Protein AF-A0A1A8RJN9-F1 (afdb_monomer_lite)

Sequence (138 aa):
CSPNAQTGRSKLQNKRATLNQQIIKQMRMRAGAENLLKATNNNKVKEMVLLELSYINADLQRLMGQLEGLNSSMEVYQNTEETANIPLIALGLKETKEIDFSSPFKDFILEHYSEDGRSFEEELADLMDLRQSCRTPS

pLDDT: mean 88.11, std 13.22, range [42.66, 98.38]

Radius of gyration: 30.45 Å; chains: 1; bounding box: 62×30×74 Å

Structure (mmCIF, N/CA/C/O backbone):
data_AF-A0A1A8RJN9-F1
#
_entry.id   AF-A0A1A8RJN9-F1
#
loop_
_atom_site.group_PDB
_atom_site.id
_atom_site.type_symbol
_atom_site.label_atom_id
_atom_site.label_alt_id
_atom_site.label_comp_id
_atom_site.label_asym_id
_atom_site.label_entity_id
_atom_site.label_seq_id
_atom_site.pdbx_PDB_ins_code
_atom_site.Cartn_x
_atom_site.Cartn_y
_atom_site.Cartn_z
_atom_site.occupancy
_atom_site.B_iso_or_equiv
_atom_site.auth_seq_id
_atom_site.auth_comp_id
_atom_site.auth_asym_id
_atom_site.auth_atom_id
_atom_site.pdbx_PDB_model_num
ATOM 1 N N . CYS A 1 1 ? 32.901 3.260 17.691 1.00 44.88 1 CYS A N 1
ATOM 2 C CA . CYS A 1 1 ? 31.447 3.030 17.553 1.00 44.88 1 CYS A CA 1
ATOM 3 C C . CYS A 1 1 ? 30.800 3.017 18.930 1.00 44.88 1 CYS A C 1
ATOM 5 O O . CYS A 1 1 ? 31.162 2.175 19.740 1.00 44.88 1 CYS A O 1
ATOM 7 N N . SER A 1 2 ? 29.902 3.960 19.218 1.00 42.66 2 SER A N 1
ATOM 8 C CA . SER A 1 2 ? 29.212 4.035 20.511 1.00 42.66 2 SER A CA 1
ATOM 9 C C . SER A 1 2 ? 28.139 2.939 20.598 1.00 42.66 2 SER A C 1
ATOM 11 O O . SER A 1 2 ? 27.235 2.940 19.763 1.00 42.66 2 SER A O 1
ATOM 13 N N . PRO A 1 3 ? 28.182 2.031 21.589 1.00 52.56 3 PRO A N 1
ATOM 14 C CA . PRO A 1 3 ? 27.226 0.921 21.716 1.00 52.56 3 PRO A CA 1
ATOM 15 C C . PRO A 1 3 ? 25.777 1.374 21.979 1.00 52.56 3 PRO A C 1
ATOM 17 O O . PRO A 1 3 ? 24.851 0.586 21.825 1.00 52.56 3 PRO A O 1
ATOM 20 N N . ASN A 1 4 ? 25.577 2.654 22.313 1.00 56.81 4 ASN A N 1
ATOM 21 C CA . ASN A 1 4 ? 24.274 3.253 22.613 1.00 56.81 4 ASN A CA 1
ATOM 22 C C . ASN A 1 4 ? 23.695 4.104 21.468 1.00 56.81 4 ASN A C 1
ATOM 24 O O . ASN A 1 4 ? 22.675 4.768 21.654 1.00 56.81 4 ASN A O 1
ATOM 28 N N . ALA A 1 5 ? 24.319 4.126 20.287 1.00 58.44 5 ALA A N 1
ATOM 29 C CA . ALA A 1 5 ? 23.748 4.828 19.142 1.00 58.44 5 ALA A CA 1
ATOM 30 C C . ALA A 1 5 ? 22.571 4.014 18.577 1.00 58.44 5 ALA A C 1
ATOM 32 O O . ALA A 1 5 ? 22.765 3.005 17.899 1.00 58.44 5 ALA A O 1
ATOM 33 N N . GLN A 1 6 ? 21.335 4.441 18.858 1.00 62.59 6 GLN A N 1
ATOM 34 C CA . GLN A 1 6 ? 20.151 3.861 18.226 1.00 62.59 6 GLN A CA 1
ATOM 35 C C . GLN A 1 6 ? 20.220 4.080 16.710 1.00 62.59 6 GLN A C 1
ATOM 37 O O . GLN A 1 6 ? 19.980 5.185 16.218 1.00 62.59 6 GLN A O 1
ATOM 42 N N . THR A 1 7 ? 20.516 3.013 15.967 1.00 72.88 7 THR A N 1
ATOM 43 C CA . THR A 1 7 ? 20.419 2.997 14.502 1.00 72.88 7 THR A CA 1
ATOM 44 C C . THR A 1 7 ? 18.990 3.348 14.076 1.00 72.88 7 THR A C 1
ATOM 46 O O . THR A 1 7 ? 18.040 3.035 14.804 1.00 72.88 7 THR A O 1
ATOM 49 N N . GLY A 1 8 ? 18.799 3.947 12.893 1.00 73.44 8 GLY A N 1
ATOM 50 C CA . GLY A 1 8 ? 17.456 4.239 12.359 1.00 73.44 8 GLY A CA 1
ATOM 51 C C . GLY A 1 8 ? 16.531 3.012 12.392 1.00 73.44 8 GLY A C 1
ATOM 52 O O . GLY A 1 8 ? 15.367 3.103 12.780 1.00 73.44 8 GLY A O 1
ATOM 53 N N . ARG A 1 9 ? 17.101 1.825 12.147 1.00 79.81 9 ARG A N 1
ATOM 54 C CA . ARG A 1 9 ? 16.417 0.530 12.250 1.00 79.81 9 ARG A CA 1
ATOM 55 C C . ARG A 1 9 ? 15.910 0.215 13.661 1.00 79.81 9 ARG A C 1
ATOM 57 O O . ARG A 1 9 ? 14.769 -0.211 13.812 1.00 79.81 9 ARG A O 1
ATOM 64 N N . SER A 1 10 ? 16.725 0.435 14.697 1.00 82.12 10 SER A N 1
ATOM 65 C CA . SER A 1 10 ? 16.308 0.212 16.092 1.00 82.12 10 SER A CA 1
ATOM 66 C C . SER A 1 10 ? 15.178 1.160 16.522 1.00 82.12 10 SER A C 1
ATOM 68 O O . SER A 1 10 ? 14.227 0.727 17.172 1.00 82.12 10 SER A O 1
ATOM 70 N N . LYS A 1 11 ? 15.213 2.427 16.082 1.00 82.69 11 LYS A N 1
ATOM 71 C CA . LYS A 1 11 ? 14.149 3.414 16.343 1.00 82.69 11 LYS A CA 1
ATOM 72 C C . LYS A 1 11 ? 12.819 2.988 15.721 1.00 82.69 11 LYS A C 1
ATOM 74 O O . LYS A 1 11 ? 11.782 3.053 16.379 1.00 82.69 11 LYS A O 1
ATOM 79 N N . LEU A 1 12 ? 12.849 2.514 14.477 1.00 85.44 12 LEU A N 1
ATOM 80 C CA . LEU A 1 12 ? 11.668 2.005 13.777 1.00 85.44 12 LEU A CA 1
ATOM 81 C C . LEU A 1 12 ? 11.108 0.735 14.411 1.00 85.44 12 LEU A C 1
ATOM 83 O O . LEU A 1 12 ? 9.897 0.630 14.592 1.00 85.44 12 LEU A O 1
ATOM 87 N N . GLN A 1 13 ? 11.976 -0.185 14.830 1.00 88.38 13 GLN A N 1
ATOM 88 C CA . GLN A 1 13 ? 11.544 -1.382 15.546 1.00 88.38 13 GLN A CA 1
ATOM 89 C C . GLN A 1 13 ? 10.860 -1.038 16.877 1.00 88.38 13 GLN A C 1
ATOM 91 O O . GLN A 1 13 ? 9.825 -1.623 17.195 1.00 88.38 13 GLN A O 1
ATOM 96 N N . ASN A 1 14 ? 11.379 -0.056 17.622 1.00 89.19 14 ASN A N 1
ATOM 97 C CA . ASN A 1 14 ? 10.743 0.426 18.850 1.00 89.19 14 ASN A CA 1
ATOM 98 C C . ASN A 1 14 ? 9.357 1.026 18.571 1.00 89.19 14 ASN A C 1
ATOM 100 O O . ASN A 1 14 ? 8.386 0.632 19.213 1.00 89.19 14 ASN A O 1
ATOM 104 N N . LYS A 1 15 ? 9.233 1.901 17.561 1.00 91.06 15 LYS A N 1
ATOM 105 C CA . LYS A 1 15 ? 7.934 2.458 17.138 1.00 91.06 15 LYS A CA 1
ATOM 106 C C . LYS A 1 15 ? 6.938 1.354 16.754 1.00 91.06 15 LYS A C 1
ATOM 108 O O . LYS A 1 15 ? 5.787 1.390 17.187 1.00 91.06 15 LYS A O 1
ATOM 113 N N . ARG A 1 16 ? 7.386 0.342 16.000 1.00 93.75 16 ARG A N 1
ATOM 114 C CA . ARG A 1 16 ? 6.568 -0.812 15.593 1.00 93.75 16 ARG A CA 1
ATOM 115 C C . ARG A 1 16 ? 6.079 -1.611 16.800 1.00 93.75 16 ARG A C 1
ATOM 117 O O . ARG A 1 16 ? 4.905 -1.965 16.868 1.00 93.75 16 ARG A O 1
ATOM 124 N N . ALA A 1 17 ? 6.963 -1.879 17.759 1.00 95.25 17 ALA A N 1
ATOM 125 C CA . ALA A 1 17 ? 6.609 -2.588 18.984 1.00 95.25 17 ALA A CA 1
ATOM 126 C C . ALA A 1 17 ? 5.555 -1.818 19.796 1.00 95.25 17 ALA A C 1
ATOM 128 O O . ALA A 1 17 ? 4.565 -2.412 20.224 1.00 95.25 17 ALA A O 1
ATOM 129 N N . THR A 1 18 ? 5.714 -0.498 19.941 1.00 96.25 18 THR A N 1
ATOM 130 C CA . THR A 1 18 ? 4.733 0.360 20.619 1.00 96.25 18 THR A CA 1
ATOM 131 C C . THR A 1 18 ? 3.372 0.344 19.919 1.00 96.25 18 THR A C 1
ATOM 133 O O . THR A 1 18 ? 2.356 0.154 20.587 1.00 96.25 18 THR A O 1
ATOM 136 N N . LEU A 1 19 ? 3.328 0.480 18.587 1.00 97.00 19 LEU A N 1
ATOM 137 C CA . LEU A 1 19 ? 2.073 0.413 17.826 1.00 97.00 19 LEU A CA 1
ATOM 138 C C . LEU A 1 19 ? 1.373 -0.939 17.997 1.00 97.00 19 LEU A C 1
ATOM 140 O O . LEU A 1 19 ? 0.182 -0.981 18.294 1.00 97.00 19 LEU A O 1
ATOM 144 N N . ASN A 1 20 ? 2.114 -2.045 17.905 1.00 97.81 20 ASN A N 1
ATOM 145 C CA . ASN A 1 20 ? 1.555 -3.382 18.111 1.00 97.81 20 ASN A CA 1
ATOM 146 C C . ASN A 1 20 ? 0.963 -3.557 19.516 1.00 97.81 20 ASN A C 1
ATOM 148 O O . ASN A 1 20 ? -0.122 -4.117 19.662 1.00 97.81 20 ASN A O 1
ATOM 152 N N . GLN A 1 21 ? 1.629 -3.046 20.556 1.00 98.06 21 GLN A N 1
ATOM 153 C CA . GLN A 1 21 ? 1.089 -3.078 21.919 1.00 98.06 21 GLN A CA 1
ATOM 154 C C . GLN A 1 21 ? -0.224 -2.292 22.035 1.00 98.06 21 GLN A C 1
ATOM 156 O O . GLN A 1 21 ? -1.166 -2.761 22.677 1.00 98.06 21 GLN A O 1
ATOM 161 N N . GLN A 1 22 ? -0.314 -1.124 21.392 1.00 98.00 22 GLN A N 1
ATOM 162 C CA . GLN A 1 22 ? -1.539 -0.320 21.373 1.00 98.00 22 GLN A CA 1
ATOM 163 C C . GLN A 1 22 ? -2.676 -1.025 20.622 1.00 98.00 22 GLN A C 1
ATOM 165 O O . GLN A 1 22 ? -3.794 -1.068 21.132 1.00 98.00 22 GLN A O 1
ATOM 170 N N . ILE A 1 23 ? -2.394 -1.650 19.475 1.00 98.31 23 ILE A N 1
ATOM 171 C CA . ILE A 1 23 ? -3.379 -2.434 18.711 1.00 98.31 23 ILE A CA 1
ATOM 172 C C . ILE 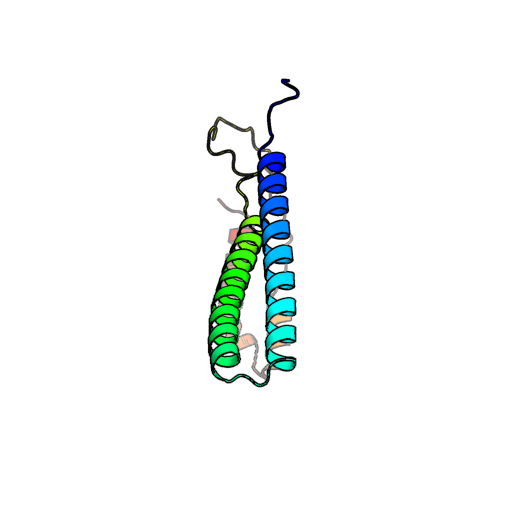A 1 23 ? -3.904 -3.600 19.552 1.00 98.31 23 ILE A C 1
ATOM 174 O O . ILE A 1 23 ? -5.114 -3.777 19.675 1.00 98.31 23 ILE A O 1
ATOM 178 N N . ILE A 1 24 ? -3.014 -4.363 20.196 1.00 98.38 24 ILE A N 1
ATOM 179 C CA . ILE A 1 24 ? -3.404 -5.478 21.072 1.00 98.38 24 ILE A CA 1
ATOM 180 C C . ILE A 1 24 ? -4.282 -4.980 22.225 1.00 98.38 24 ILE A C 1
ATOM 182 O O . ILE A 1 24 ? -5.274 -5.626 22.570 1.00 98.38 24 ILE A O 1
ATOM 186 N N . LYS A 1 25 ? -3.952 -3.826 22.818 1.00 98.19 25 LYS A N 1
ATOM 187 C CA . LYS A 1 25 ? -4.776 -3.210 23.864 1.00 98.19 25 LYS A CA 1
ATOM 188 C C . LYS A 1 25 ? -6.177 -2.884 23.340 1.00 98.19 25 LYS A C 1
ATOM 190 O O . LYS A 1 25 ? -7.149 -3.279 23.977 1.00 98.19 25 LYS A O 1
ATOM 195 N N . GLN A 1 26 ? -6.287 -2.222 22.190 1.00 97.88 26 GLN A N 1
ATOM 196 C CA . GLN A 1 26 ? -7.583 -1.851 21.614 1.00 97.88 26 GLN A CA 1
ATOM 197 C C . GLN A 1 26 ? -8.415 -3.076 21.205 1.00 97.88 26 GLN A C 1
ATOM 199 O O . GLN A 1 26 ? -9.606 -3.135 21.495 1.00 97.88 26 GLN A O 1
ATOM 204 N N . MET A 1 27 ? -7.784 -4.114 20.647 1.00 98.25 27 MET A N 1
ATOM 205 C CA . MET A 1 27 ? -8.425 -5.404 20.353 1.00 98.25 27 MET A CA 1
ATOM 206 C C . MET A 1 27 ? -9.039 -6.039 21.610 1.00 98.25 27 MET A C 1
ATOM 208 O O . MET A 1 27 ? -10.174 -6.512 21.584 1.00 98.25 27 MET A O 1
ATOM 212 N N . ARG A 1 28 ? -8.311 -6.020 22.736 1.00 98.12 28 ARG A N 1
ATOM 213 C CA . ARG A 1 28 ? -8.813 -6.534 24.022 1.00 98.12 28 ARG A CA 1
ATOM 214 C C . ARG A 1 28 ? -9.960 -5.689 24.573 1.00 98.12 28 ARG A C 1
ATOM 216 O O . ARG A 1 28 ? -10.941 -6.255 25.046 1.00 98.12 28 ARG A O 1
ATOM 223 N N . MET A 1 29 ? -9.854 -4.361 24.494 1.00 97.88 29 MET A N 1
ATOM 224 C CA . MET A 1 29 ? -10.922 -3.443 24.914 1.00 97.88 29 MET A CA 1
ATOM 225 C C . MET A 1 29 ? -12.201 -3.685 24.113 1.00 97.88 29 MET A C 1
ATOM 227 O O . MET A 1 29 ? -13.272 -3.812 24.702 1.00 97.88 29 MET A O 1
ATOM 231 N N . ARG A 1 30 ? -12.081 -3.839 22.789 1.00 98.12 30 ARG A N 1
ATOM 232 C CA . ARG A 1 30 ? -13.200 -4.167 21.904 1.00 98.12 30 ARG A CA 1
ATOM 233 C C . ARG A 1 30 ? -13.877 -5.471 22.312 1.00 98.12 30 ARG A C 1
ATOM 235 O O . ARG A 1 30 ? -15.085 -5.482 22.513 1.00 98.12 30 ARG A O 1
ATOM 242 N N . ALA A 1 31 ? -13.104 -6.543 22.492 1.00 98.31 31 ALA A N 1
ATOM 243 C CA . ALA A 1 31 ? -13.646 -7.832 22.919 1.00 98.31 31 ALA A CA 1
ATOM 244 C C . ALA A 1 31 ? -14.371 -7.732 24.277 1.00 98.31 31 ALA A C 1
ATOM 246 O O . ALA A 1 31 ? -15.444 -8.307 24.457 1.00 98.31 31 ALA A O 1
ATOM 247 N N . GLY A 1 32 ? -13.823 -6.963 25.225 1.00 97.56 32 GLY A N 1
ATOM 248 C CA . GLY A 1 32 ? -14.467 -6.689 26.512 1.00 97.56 32 GLY A CA 1
ATOM 249 C C . GLY A 1 32 ? -15.793 -5.935 26.371 1.00 97.56 32 GLY A C 1
ATOM 250 O O . GLY A 1 32 ? -16.792 -6.331 26.973 1.00 97.56 32 GLY A O 1
ATOM 251 N N . ALA A 1 33 ? -15.824 -4.894 25.538 1.00 97.44 33 ALA A N 1
ATOM 252 C CA . ALA A 1 33 ? -17.027 -4.119 25.248 1.00 97.44 33 ALA A CA 1
ATOM 253 C C . ALA A 1 33 ? -18.103 -4.966 24.540 1.00 97.44 33 ALA A C 1
ATOM 255 O O . ALA A 1 33 ? -19.265 -4.943 24.940 1.00 97.44 33 ALA A O 1
ATOM 256 N N . GLU A 1 34 ? -17.726 -5.791 23.559 1.00 97.69 34 GLU A N 1
ATOM 257 C CA . GLU A 1 34 ? -18.637 -6.730 22.889 1.00 97.69 34 GLU A CA 1
ATOM 258 C C . GLU A 1 34 ? -19.238 -7.750 23.871 1.00 97.69 34 GLU A C 1
ATOM 260 O O . GLU A 1 34 ? -20.428 -8.062 23.796 1.00 97.69 34 GLU A O 1
ATOM 265 N N . ASN A 1 35 ? -18.444 -8.246 24.824 1.00 97.81 35 ASN A N 1
ATOM 266 C CA . ASN A 1 35 ? -18.934 -9.151 25.864 1.00 97.81 35 ASN A CA 1
ATOM 267 C C . ASN A 1 35 ? -19.912 -8.452 26.818 1.00 97.81 35 ASN A C 1
ATOM 269 O O . ASN A 1 35 ? -20.959 -9.016 27.137 1.00 97.81 35 ASN A O 1
ATOM 273 N N . LEU A 1 36 ? -19.617 -7.217 27.236 1.00 97.06 36 LEU A N 1
ATOM 274 C CA . LEU A 1 36 ? -20.519 -6.430 28.080 1.00 97.06 36 LEU A CA 1
ATOM 275 C C . LEU A 1 36 ? -21.847 -6.138 27.368 1.00 97.06 36 LEU A C 1
ATOM 277 O O . LEU A 1 36 ? -22.906 -6.273 27.980 1.00 97.06 36 LEU A O 1
ATOM 281 N N . LEU A 1 37 ? -21.800 -5.801 26.075 1.00 96.75 37 LEU A N 1
ATOM 282 C CA . LEU A 1 37 ? -22.987 -5.559 25.252 1.00 96.75 37 LEU A CA 1
ATOM 283 C C . LEU A 1 37 ? -23.907 -6.787 25.198 1.00 96.75 37 LEU A C 1
ATOM 285 O O . LEU A 1 37 ? -25.126 -6.644 25.278 1.00 96.75 37 LEU A O 1
ATOM 289 N N . LYS A 1 38 ? -23.318 -7.985 25.088 1.00 97.12 38 LYS A N 1
ATOM 290 C CA . LYS A 1 38 ? -24.045 -9.265 25.086 1.00 97.12 38 LYS A CA 1
ATOM 291 C C . LYS A 1 38 ? -24.629 -9.616 26.456 1.00 97.12 38 LYS A C 1
ATOM 293 O O . LYS A 1 38 ? -25.701 -10.206 26.516 1.00 97.12 38 LYS A O 1
ATOM 298 N N . ALA A 1 39 ? -23.930 -9.282 27.540 1.00 97.38 39 ALA A N 1
ATOM 299 C CA . ALA A 1 39 ? -24.323 -9.656 28.898 1.00 97.38 39 ALA A CA 1
ATOM 300 C C . ALA A 1 39 ? -25.350 -8.704 29.538 1.00 97.38 39 ALA A C 1
ATOM 302 O O . ALA A 1 39 ? -26.065 -9.096 30.459 1.00 97.38 39 ALA A O 1
ATOM 303 N N . THR A 1 40 ? -25.417 -7.445 29.095 1.00 95.88 40 THR A N 1
ATOM 304 C CA . THR A 1 40 ? -26.283 -6.430 29.711 1.00 95.88 40 THR A CA 1
ATOM 305 C C . THR A 1 40 ? -27.690 -6.397 29.109 1.00 95.88 40 THR A C 1
ATOM 307 O O . THR A 1 40 ? -27.874 -6.477 27.896 1.00 95.88 40 THR A O 1
ATOM 310 N N . ASN A 1 41 ? -28.697 -6.169 29.956 1.00 95.94 41 ASN A N 1
ATOM 311 C CA . ASN A 1 41 ? -30.082 -5.891 29.548 1.00 95.94 41 ASN A CA 1
ATOM 312 C C . ASN A 1 41 ? -30.493 -4.425 29.774 1.00 95.94 41 ASN A C 1
ATOM 314 O O . ASN A 1 41 ? -31.630 -4.054 29.499 1.00 95.94 41 ASN A O 1
ATOM 318 N N . ASN A 1 42 ? -29.578 -3.575 30.253 1.00 97.56 42 ASN A N 1
ATOM 319 C CA . ASN A 1 42 ? -29.846 -2.155 30.473 1.00 97.56 42 ASN A CA 1
ATOM 320 C C . ASN A 1 42 ? -29.573 -1.346 29.195 1.00 97.56 42 ASN A C 1
ATOM 322 O O . ASN A 1 42 ? -28.423 -1.230 28.769 1.00 97.56 42 ASN A O 1
ATOM 326 N N . ASN A 1 43 ? -30.615 -0.743 28.619 1.00 96.19 43 ASN A N 1
ATOM 327 C CA . ASN A 1 43 ? -30.519 0.010 27.363 1.00 96.19 43 ASN A CA 1
ATOM 328 C C . ASN A 1 43 ? -29.545 1.196 27.425 1.00 96.19 43 ASN A C 1
ATOM 330 O O . ASN A 1 43 ? -28.810 1.409 26.468 1.00 96.19 43 ASN A O 1
ATOM 334 N N . LYS A 1 44 ? -29.448 1.901 28.560 1.00 97.06 44 LYS A N 1
ATOM 335 C CA . LYS A 1 44 ? -28.486 3.009 28.714 1.00 97.06 44 LYS A CA 1
ATOM 336 C C . LYS A 1 44 ? -27.040 2.517 28.638 1.00 97.06 44 LYS A C 1
ATOM 338 O O . LYS A 1 44 ? -26.185 3.164 28.045 1.00 97.06 44 LYS A O 1
ATOM 343 N N . VAL A 1 45 ? -26.770 1.349 29.227 1.00 96.75 45 VAL A N 1
ATOM 344 C CA . VAL A 1 45 ? -25.445 0.716 29.157 1.00 96.75 45 VAL A CA 1
ATOM 345 C C . VAL A 1 45 ? -25.166 0.237 27.733 1.00 96.75 45 VAL A C 1
ATOM 347 O O . VAL A 1 45 ? -24.052 0.412 27.257 1.00 96.75 45 VAL A O 1
ATOM 350 N N . LYS A 1 46 ? -26.164 -0.307 27.023 1.00 97.69 46 LYS A N 1
ATOM 351 C CA . LYS A 1 46 ? -26.004 -0.706 25.614 1.00 97.69 46 LYS A CA 1
ATOM 352 C C . LYS A 1 46 ? -25.625 0.474 24.722 1.00 97.69 46 LYS A C 1
ATOM 354 O O . LYS A 1 46 ? -24.662 0.357 23.976 1.00 97.69 46 LYS A O 1
ATOM 359 N N . GLU A 1 47 ? -26.338 1.595 24.8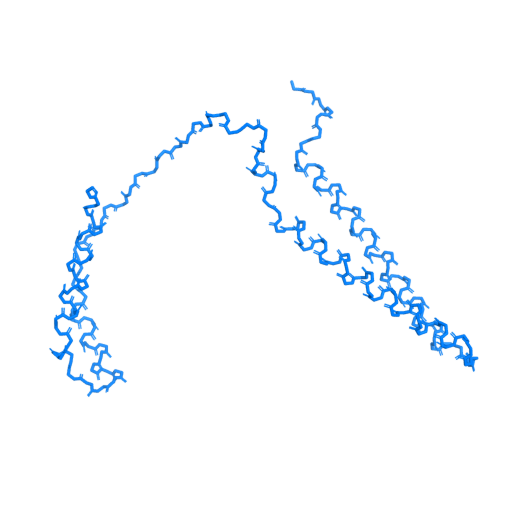21 1.00 97.50 47 GLU A N 1
ATOM 360 C CA . GLU A 1 47 ? -26.040 2.806 24.041 1.00 97.50 47 GLU A CA 1
ATOM 361 C C . GLU A 1 47 ? -24.623 3.322 24.310 1.00 97.50 47 GLU A C 1
ATOM 363 O O . GLU A 1 47 ? -23.875 3.587 23.370 1.00 97.50 47 GLU A O 1
ATOM 368 N N . MET A 1 48 ? -24.216 3.376 25.582 1.00 97.00 48 MET A N 1
ATOM 369 C CA . MET A 1 48 ? -22.860 3.773 25.963 1.00 97.00 48 MET A CA 1
ATOM 370 C C . MET A 1 48 ? -21.800 2.825 25.387 1.00 97.00 48 MET A C 1
ATOM 372 O O . MET A 1 48 ? -20.809 3.273 24.820 1.00 97.00 48 MET A O 1
ATOM 376 N N . VAL A 1 49 ? -22.010 1.510 25.489 1.00 97.88 49 VAL A N 1
ATOM 377 C CA . VAL A 1 49 ? -21.066 0.512 24.967 1.00 97.88 49 VAL A CA 1
ATOM 378 C C . VAL A 1 49 ? -20.966 0.573 23.442 1.00 97.88 49 VAL A C 1
ATOM 380 O O . VAL A 1 49 ? -19.873 0.426 22.902 1.00 97.88 49 VAL A O 1
ATOM 383 N N . LEU A 1 50 ? -22.075 0.812 22.738 1.00 97.50 50 LEU A N 1
ATOM 384 C CA . LEU A 1 50 ? -22.076 0.988 21.283 1.00 97.50 50 LEU A CA 1
ATOM 385 C C . LEU A 1 50 ? -21.272 2.222 20.858 1.00 97.50 50 LEU A C 1
ATOM 387 O O . LEU A 1 50 ? -20.510 2.145 19.892 1.00 97.50 50 LEU A O 1
ATOM 391 N N . LEU A 1 51 ? -21.399 3.328 21.595 1.00 96.94 51 LEU A N 1
ATOM 392 C CA . LEU A 1 51 ? -20.593 4.522 21.361 1.00 96.94 51 LEU A CA 1
ATOM 393 C C . LEU A 1 51 ? -19.100 4.227 21.575 1.00 96.94 51 LEU A C 1
ATOM 395 O O . LEU A 1 51 ? -18.300 4.501 20.680 1.00 96.94 51 LEU A O 1
ATOM 399 N N . GLU A 1 52 ? -18.720 3.566 22.670 1.00 96.50 52 GLU A N 1
ATOM 400 C CA . GLU A 1 52 ? -17.306 3.233 22.907 1.00 96.50 52 GLU A CA 1
ATOM 401 C C . GLU A 1 52 ? -16.747 2.241 21.893 1.00 96.50 52 GLU A C 1
ATOM 403 O O . GLU A 1 52 ? -15.601 2.377 21.466 1.00 96.50 52 GLU A O 1
ATOM 408 N N . LEU A 1 53 ? -17.551 1.284 21.426 1.00 98.06 53 LEU A N 1
ATOM 409 C CA . LEU A 1 53 ? -17.161 0.409 20.321 1.00 98.06 53 LEU A CA 1
ATOM 410 C C . LEU A 1 53 ? -16.847 1.205 19.050 1.00 98.06 53 LEU A C 1
ATOM 412 O O . LEU A 1 53 ? -15.907 0.852 18.336 1.00 98.06 53 LEU A O 1
ATOM 416 N N . SER A 1 54 ? -17.587 2.282 18.769 1.00 97.94 54 SER A N 1
ATOM 417 C CA . SER A 1 54 ? -17.305 3.145 17.618 1.00 97.94 54 SER A CA 1
ATOM 418 C C . SER A 1 54 ? -15.950 3.853 17.751 1.00 97.94 54 SER A C 1
ATOM 420 O O . SER A 1 54 ? -15.151 3.811 16.811 1.00 97.94 54 SER A O 1
ATOM 422 N N . TYR A 1 55 ? -15.631 4.390 18.935 1.00 98.06 55 TYR A N 1
ATOM 423 C CA . TYR A 1 55 ? -14.332 5.011 19.210 1.00 98.06 55 TYR A CA 1
ATOM 424 C C . TYR A 1 55 ? -13.183 4.003 19.128 1.00 98.06 55 TYR A C 1
ATOM 426 O O . TYR A 1 55 ? -12.182 4.269 18.463 1.00 98.06 55 TYR A O 1
ATOM 434 N N . ILE A 1 56 ? -13.339 2.819 19.729 1.00 98.19 56 ILE A N 1
ATOM 435 C CA . ILE A 1 56 ? -12.320 1.760 19.688 1.00 98.19 56 ILE A CA 1
ATOM 436 C C . ILE A 1 56 ? -12.056 1.312 18.243 1.00 98.19 56 ILE A C 1
ATOM 438 O O . ILE A 1 56 ? -10.906 1.098 17.858 1.00 98.19 56 ILE A O 1
ATOM 442 N N . ASN A 1 57 ? -13.100 1.192 17.418 1.00 98.06 57 ASN A N 1
ATOM 443 C CA . ASN A 1 57 ? -12.951 0.828 16.009 1.00 98.06 57 ASN A CA 1
ATOM 444 C C . ASN A 1 57 ? -12.218 1.906 15.199 1.00 98.06 57 ASN A C 1
ATOM 446 O O . ASN A 1 57 ? -11.341 1.562 14.404 1.00 98.06 57 ASN A O 1
ATOM 450 N N . ALA A 1 58 ? -12.525 3.187 15.423 1.00 98.25 58 ALA A N 1
ATOM 451 C CA . ALA A 1 58 ? -11.810 4.293 14.786 1.00 98.25 58 ALA A CA 1
ATOM 452 C C . ALA A 1 58 ? -10.323 4.311 15.190 1.00 98.25 58 ALA A C 1
ATOM 454 O O . ALA A 1 58 ? -9.440 4.478 14.345 1.00 98.25 58 ALA A O 1
ATOM 455 N N . ASP A 1 59 ? -10.028 4.058 16.467 1.00 98.06 59 ASP A N 1
ATOM 456 C CA . ASP A 1 59 ? -8.657 3.959 16.964 1.00 98.06 59 ASP A CA 1
ATOM 457 C C . ASP A 1 59 ? -7.896 2.779 16.351 1.00 98.06 59 ASP A C 1
ATOM 459 O O . ASP A 1 59 ? -6.737 2.929 15.961 1.00 98.06 59 ASP A O 1
ATOM 463 N N . LEU A 1 60 ? -8.536 1.613 16.225 1.00 98.25 60 LEU A N 1
ATOM 464 C CA . LEU A 1 60 ? -7.942 0.452 15.562 1.00 98.25 60 LEU A CA 1
ATOM 465 C C . LEU A 1 60 ? -7.595 0.759 14.106 1.00 98.25 60 LEU A C 1
ATOM 467 O O . LEU A 1 60 ? -6.475 0.475 13.687 1.00 98.25 60 LEU A O 1
ATOM 471 N N . GLN A 1 61 ? -8.509 1.375 13.352 1.00 98.19 61 GLN A N 1
ATOM 472 C CA . GLN A 1 61 ? -8.248 1.778 11.967 1.00 98.19 61 GLN A CA 1
ATOM 473 C C . GLN A 1 61 ? -7.051 2.728 11.874 1.00 98.19 61 GLN A C 1
ATOM 475 O O . GLN A 1 61 ? -6.135 2.493 11.085 1.00 98.19 61 GLN A O 1
ATOM 480 N N . ARG A 1 62 ? -7.006 3.751 12.734 1.00 98.38 62 ARG A N 1
ATOM 481 C CA . ARG A 1 62 ? -5.890 4.701 12.788 1.00 98.38 62 ARG A CA 1
ATOM 482 C C . ARG A 1 62 ? -4.562 4.009 13.108 1.00 98.38 62 ARG A C 1
ATOM 484 O O . ARG A 1 62 ? -3.563 4.270 12.442 1.00 98.38 62 ARG A O 1
ATOM 491 N N . LEU A 1 63 ? -4.528 3.142 14.121 1.00 98.19 63 LEU A N 1
ATOM 492 C CA . LEU A 1 63 ? -3.306 2.450 14.548 1.00 98.19 63 LEU A CA 1
ATOM 493 C C . LEU A 1 63 ? -2.800 1.457 13.497 1.00 98.19 63 LEU A C 1
ATOM 495 O O . LEU A 1 63 ? -1.593 1.381 13.266 1.00 98.19 63 LEU A O 1
ATOM 499 N N . MET A 1 64 ? -3.702 0.718 12.847 1.00 97.62 64 MET A N 1
ATOM 500 C CA . MET A 1 64 ? -3.342 -0.185 11.753 1.00 97.62 64 MET A CA 1
ATOM 501 C C . MET A 1 64 ? -2.779 0.588 10.558 1.00 97.62 64 MET A C 1
ATOM 503 O O . MET A 1 64 ? -1.727 0.210 10.053 1.00 97.62 64 MET A O 1
ATOM 507 N N . GLY A 1 65 ? -3.399 1.711 10.174 1.00 97.50 65 GLY A N 1
ATOM 508 C CA . GLY A 1 65 ? -2.878 2.569 9.104 1.00 97.50 65 GLY A CA 1
ATOM 509 C C . GLY A 1 65 ? -1.496 3.150 9.427 1.00 97.50 65 GLY A C 1
ATOM 510 O O . GLY A 1 65 ? -0.613 3.181 8.574 1.00 97.50 65 GLY A O 1
ATOM 511 N N . GLN A 1 66 ? -1.252 3.541 10.683 1.00 96.50 66 GLN A N 1
ATOM 512 C CA . GLN A 1 66 ? 0.082 3.971 11.125 1.00 96.50 66 GLN A CA 1
ATOM 513 C C . GLN A 1 66 ? 1.116 2.841 11.045 1.00 96.50 66 GLN A C 1
ATOM 515 O O . GLN A 1 66 ? 2.258 3.082 10.653 1.00 96.50 66 GLN A O 1
ATOM 520 N N . LEU A 1 67 ? 0.738 1.613 11.413 1.00 96.25 67 LEU A N 1
ATOM 521 C CA . LEU A 1 67 ? 1.615 0.447 11.322 1.00 96.25 67 LEU A CA 1
ATOM 522 C C . LEU A 1 67 ? 1.943 0.096 9.865 1.00 96.25 67 LEU A C 1
ATOM 524 O O . LEU A 1 67 ? 3.090 -0.233 9.567 1.00 96.25 67 LEU A O 1
ATOM 528 N N . GLU A 1 68 ? 0.962 0.187 8.970 1.00 95.06 68 GLU A N 1
ATOM 529 C CA . GLU A 1 68 ? 1.148 -0.005 7.532 1.00 95.06 68 GLU A CA 1
ATOM 530 C C . GLU A 1 68 ? 2.123 1.028 6.960 1.00 95.06 68 GLU A C 1
ATOM 532 O O . GLU A 1 68 ? 3.140 0.640 6.387 1.00 95.06 68 GLU A O 1
ATOM 537 N N . GLY A 1 69 ? 1.899 2.318 7.236 1.00 92.50 69 GLY A N 1
ATOM 538 C CA . GLY A 1 69 ? 2.810 3.389 6.823 1.00 92.50 69 GLY A CA 1
ATOM 539 C C . GLY A 1 69 ? 4.232 3.209 7.367 1.00 92.50 69 GLY A C 1
ATOM 540 O O . GLY A 1 69 ? 5.217 3.478 6.680 1.00 92.50 69 GLY A O 1
ATOM 541 N N . LEU A 1 70 ? 4.367 2.688 8.591 1.00 90.69 70 LEU A N 1
ATOM 542 C CA . LEU A 1 70 ? 5.668 2.359 9.174 1.00 90.69 70 LEU A CA 1
ATOM 543 C C . LEU A 1 70 ? 6.342 1.172 8.469 1.00 90.69 70 LEU A C 1
ATOM 545 O O . LEU A 1 70 ? 7.565 1.140 8.348 1.00 90.69 70 LEU A O 1
ATOM 549 N N . ASN A 1 71 ? 5.566 0.181 8.028 1.00 89.62 71 ASN A N 1
ATOM 550 C CA . ASN A 1 71 ? 6.069 -0.988 7.308 1.00 89.62 71 ASN A CA 1
ATOM 551 C C . ASN A 1 71 ? 6.480 -0.659 5.871 1.00 89.62 71 ASN A C 1
ATOM 553 O O . ASN A 1 71 ? 7.387 -1.310 5.359 1.00 89.62 71 ASN A O 1
ATOM 557 N N . SER A 1 72 ? 5.866 0.355 5.260 1.00 88.94 72 SER A N 1
ATOM 558 C CA . SER A 1 72 ? 6.231 0.868 3.938 1.00 88.94 72 SER A CA 1
ATOM 559 C C . SER A 1 72 ? 7.294 1.975 3.969 1.00 88.94 72 SER A C 1
ATOM 561 O O . SER A 1 72 ? 7.702 2.452 2.914 1.00 88.94 72 SER A O 1
ATOM 563 N N . SER A 1 73 ? 7.735 2.423 5.150 1.00 82.62 73 SER A N 1
ATOM 564 C CA . SER A 1 73 ? 8.685 3.534 5.268 1.00 82.62 73 SER A CA 1
ATOM 565 C C . SER A 1 73 ? 10.083 3.159 4.764 1.00 82.62 73 SER A C 1
ATOM 567 O O . SER A 1 73 ? 10.684 2.176 5.204 1.00 82.62 73 SER A O 1
ATOM 569 N N . MET A 1 74 ? 10.631 3.999 3.880 1.00 74.81 74 MET A N 1
ATOM 570 C CA . MET A 1 74 ? 12.002 3.892 3.372 1.00 74.81 74 MET A CA 1
ATOM 571 C C . MET A 1 74 ? 13.007 4.730 4.190 1.00 74.81 74 MET A C 1
ATOM 573 O O . MET A 1 74 ? 14.194 4.740 3.875 1.00 74.81 74 MET A O 1
ATOM 577 N N . GLU A 1 75 ? 12.574 5.387 5.273 1.00 70.88 75 GLU A N 1
ATOM 578 C CA . GLU A 1 75 ? 13.394 6.324 6.066 1.00 70.88 75 GLU A CA 1
ATOM 579 C C . GLU A 1 75 ? 14.678 5.703 6.654 1.00 70.88 75 GLU A C 1
ATOM 581 O O . GLU A 1 75 ? 15.640 6.415 6.909 1.00 70.88 75 GLU A O 1
ATOM 586 N N . VAL A 1 76 ? 14.756 4.376 6.853 1.00 65.81 76 VAL A N 1
ATOM 587 C CA . VAL A 1 76 ? 16.017 3.709 7.282 1.00 65.81 76 VAL A CA 1
ATOM 588 C C . VAL A 1 76 ? 17.096 3.791 6.209 1.00 65.81 76 VAL A C 1
ATOM 590 O O . VAL A 1 76 ? 18.283 3.751 6.524 1.00 65.81 76 VAL A O 1
ATOM 593 N N . TYR A 1 77 ? 16.673 3.817 4.948 1.00 67.31 77 TYR A N 1
ATOM 594 C CA . TYR A 1 77 ? 17.536 3.742 3.775 1.00 67.31 77 TYR A CA 1
ATOM 595 C C . TYR A 1 77 ? 17.844 5.125 3.206 1.00 67.31 77 TYR A C 1
ATOM 597 O O . TYR A 1 77 ? 18.821 5.285 2.481 1.00 67.31 77 TYR A O 1
ATOM 605 N N . GLN A 1 78 ? 17.022 6.119 3.539 1.00 64.00 78 GLN A N 1
ATOM 606 C CA . GLN A 1 78 ? 17.200 7.503 3.132 1.00 64.00 78 GLN A CA 1
ATOM 607 C C . GLN A 1 78 ? 17.839 8.264 4.292 1.00 64.00 78 GLN A C 1
ATOM 609 O O . GLN A 1 78 ? 17.167 8.710 5.216 1.00 64.00 78 GLN A O 1
ATOM 614 N N . ASN A 1 79 ? 19.166 8.358 4.276 1.00 59.91 79 ASN A N 1
ATOM 615 C CA . ASN A 1 79 ? 19.899 9.140 5.263 1.00 59.91 79 ASN A CA 1
ATOM 616 C C . ASN A 1 79 ? 19.744 10.629 4.904 1.00 59.91 79 ASN A C 1
ATOM 618 O O . ASN A 1 79 ? 20.431 11.127 4.018 1.00 59.91 79 ASN A O 1
ATOM 622 N N . THR A 1 80 ? 18.794 11.325 5.532 1.00 57.41 80 THR A N 1
ATOM 623 C CA . THR A 1 80 ? 18.448 12.723 5.198 1.00 57.41 80 THR A CA 1
ATOM 624 C C . THR A 1 80 ? 19.555 13.722 5.544 1.00 57.41 80 THR A C 1
ATOM 626 O O . THR A 1 80 ? 19.589 14.811 4.985 1.00 57.41 80 THR A O 1
ATOM 629 N N . GLU A 1 81 ? 20.461 13.358 6.454 1.00 60.19 81 GLU A N 1
ATOM 630 C CA . GLU A 1 81 ? 21.506 14.261 6.958 1.00 60.19 81 GLU A CA 1
ATOM 631 C C . GLU A 1 81 ? 22.759 14.300 6.075 1.00 60.19 81 GLU A C 1
ATOM 633 O O . GLU A 1 81 ? 23.546 15.229 6.189 1.00 60.19 81 GLU A O 1
ATOM 638 N N . GLU A 1 82 ? 22.945 13.360 5.147 1.00 56.91 82 GLU A N 1
ATOM 639 C CA . GLU A 1 82 ? 24.123 13.346 4.284 1.00 56.91 82 GLU A CA 1
ATOM 640 C C . GLU A 1 82 ? 23.783 12.701 2.934 1.00 56.91 82 GLU A C 1
ATOM 642 O O . GLU A 1 82 ? 24.076 11.535 2.679 1.00 56.91 82 GLU A O 1
ATOM 647 N N . THR A 1 83 ? 23.321 13.508 1.977 1.00 53.22 83 THR A N 1
ATOM 648 C CA . THR A 1 83 ? 23.681 13.296 0.560 1.00 53.22 83 THR A CA 1
ATOM 649 C C . THR A 1 83 ? 25.174 13.605 0.344 1.00 53.22 83 THR A C 1
ATOM 651 O O . THR A 1 83 ? 25.565 14.185 -0.667 1.00 53.22 83 THR A O 1
ATOM 654 N N . ALA A 1 84 ? 26.024 13.298 1.327 1.00 56.03 84 ALA A N 1
ATOM 655 C CA . ALA A 1 84 ? 27.456 13.471 1.252 1.00 56.03 84 ALA A CA 1
ATOM 656 C C . ALA A 1 84 ? 27.993 12.307 0.429 1.00 56.03 84 ALA A C 1
ATOM 658 O O . ALA A 1 84 ? 28.169 11.214 0.954 1.00 56.03 84 ALA A O 1
ATOM 659 N N . ASN A 1 85 ? 28.189 12.546 -0.871 1.00 60.12 85 ASN A N 1
ATOM 660 C CA . ASN A 1 85 ? 29.099 11.809 -1.749 1.00 60.12 85 ASN A CA 1
ATOM 661 C C . ASN A 1 85 ? 29.236 10.309 -1.438 1.00 60.12 85 ASN A C 1
ATOM 663 O O . ASN A 1 85 ? 30.351 9.806 -1.296 1.00 60.12 85 ASN A O 1
ATOM 667 N N . ILE A 1 86 ? 28.120 9.584 -1.319 1.00 68.50 86 ILE A N 1
ATOM 668 C CA . ILE A 1 86 ? 28.179 8.131 -1.179 1.00 68.50 86 ILE A CA 1
ATOM 669 C C . ILE A 1 86 ? 28.635 7.610 -2.544 1.00 68.50 86 ILE A C 1
ATOM 671 O O . ILE A 1 86 ? 27.918 7.824 -3.526 1.00 68.50 86 ILE A O 1
ATOM 675 N N . PRO A 1 87 ? 29.816 6.974 -2.654 1.00 75.00 87 PRO A N 1
ATOM 676 C CA . PRO A 1 87 ? 30.282 6.473 -3.934 1.00 75.00 87 PRO A CA 1
ATOM 677 C C . PRO A 1 87 ? 29.316 5.388 -4.412 1.00 75.00 87 PRO A C 1
ATOM 679 O O . PRO A 1 87 ? 29.144 4.353 -3.767 1.00 75.00 87 PRO A O 1
ATOM 682 N N . LEU A 1 88 ? 28.657 5.653 -5.536 1.00 82.25 88 LEU A N 1
ATOM 683 C CA . LEU A 1 88 ? 27.784 4.695 -6.197 1.00 82.25 88 LEU A CA 1
ATOM 684 C C . LEU A 1 88 ? 28.618 3.810 -7.125 1.00 82.25 88 LEU A C 1
ATOM 686 O O . LEU A 1 88 ? 29.554 4.275 -7.774 1.00 82.25 88 LEU A O 1
ATOM 690 N N . ILE A 1 89 ? 28.253 2.533 -7.217 1.00 87.88 89 ILE A N 1
ATOM 691 C CA . ILE A 1 89 ? 28.814 1.626 -8.219 1.00 87.88 89 ILE A CA 1
ATOM 692 C C . ILE A 1 89 ? 27.950 1.756 -9.470 1.00 87.88 89 ILE A C 1
ATOM 694 O O . ILE A 1 89 ? 26.786 1.353 -9.465 1.00 87.88 89 ILE A O 1
ATOM 698 N N . ALA A 1 90 ? 28.508 2.322 -10.538 1.00 88.19 90 ALA A N 1
ATOM 699 C CA . ALA A 1 90 ? 27.844 2.327 -11.833 1.00 88.19 90 ALA A CA 1
ATOM 700 C C . ALA A 1 90 ? 27.733 0.888 -12.358 1.00 88.19 90 ALA A C 1
ATOM 702 O O . ALA A 1 90 ? 28.712 0.138 -12.360 1.00 88.19 90 ALA A O 1
ATOM 703 N N . LEU A 1 91 ? 26.541 0.504 -12.807 1.00 89.38 91 LEU A N 1
ATOM 704 C CA . LEU A 1 91 ? 26.320 -0.773 -13.476 1.00 89.38 91 LEU A CA 1
ATOM 705 C C . LEU A 1 91 ? 26.313 -0.547 -14.984 1.00 89.38 91 LEU A C 1
ATOM 707 O O . LEU A 1 91 ? 25.637 0.353 -15.479 1.00 89.38 91 LEU A O 1
ATOM 711 N N . GLY A 1 92 ? 27.058 -1.379 -15.710 1.00 87.56 92 GLY A N 1
ATOM 712 C CA . GLY A 1 92 ? 27.004 -1.396 -17.166 1.00 87.56 92 GLY A CA 1
ATOM 713 C C . GLY A 1 92 ? 25.645 -1.896 -17.655 1.00 87.56 92 GLY A C 1
ATOM 714 O O . GLY A 1 92 ? 25.064 -2.819 -17.077 1.00 87.56 92 GLY A O 1
ATOM 715 N N . LEU A 1 93 ? 25.145 -1.296 -18.733 1.00 87.75 93 LEU A N 1
ATOM 716 C CA . LEU A 1 93 ? 23.985 -1.825 -19.440 1.00 87.75 93 LEU A CA 1
ATOM 717 C C . LEU A 1 93 ? 24.371 -3.121 -20.159 1.00 87.75 93 LEU A C 1
ATOM 719 O O . LEU A 1 93 ? 25.503 -3.286 -20.612 1.00 87.75 93 LEU A O 1
ATOM 723 N N . LYS A 1 94 ? 23.426 -4.058 -20.253 1.00 88.56 94 LYS A N 1
ATOM 724 C CA . LYS A 1 94 ? 23.651 -5.297 -20.999 1.00 88.56 94 LYS A CA 1
ATOM 725 C C . LYS A 1 94 ? 23.597 -5.025 -22.495 1.00 88.56 94 LYS A C 1
ATOM 727 O O . LYS A 1 94 ? 22.680 -4.360 -22.972 1.00 88.56 94 LYS A O 1
ATOM 732 N N . GLU A 1 95 ? 24.513 -5.641 -23.230 1.00 87.44 95 GLU A N 1
ATOM 733 C CA . GLU A 1 95 ? 24.402 -5.728 -24.679 1.00 87.44 95 GLU A CA 1
ATOM 734 C C . GLU A 1 95 ? 23.180 -6.566 -25.054 1.00 87.44 95 GLU A C 1
ATOM 736 O O . GLU A 1 95 ? 22.944 -7.660 -24.530 1.00 87.44 95 GLU A O 1
ATOM 741 N N . THR A 1 96 ? 22.385 -6.041 -25.974 1.00 88.25 96 THR A N 1
ATOM 742 C CA . THR A 1 96 ? 21.222 -6.734 -26.520 1.00 88.25 96 THR A CA 1
ATOM 743 C C . THR A 1 96 ? 21.543 -7.215 -27.926 1.00 88.25 96 THR A C 1
ATOM 745 O O . THR A 1 96 ? 22.263 -6.555 -28.677 1.00 88.25 96 THR A O 1
ATOM 748 N N . LYS A 1 97 ? 21.005 -8.377 -28.297 1.00 88.19 97 LYS A N 1
ATOM 749 C CA . LYS A 1 97 ? 21.109 -8.909 -29.661 1.00 88.19 97 LYS A CA 1
ATOM 750 C C . LYS A 1 97 ? 20.056 -8.282 -30.562 1.00 88.19 97 LYS A C 1
ATOM 752 O O . LYS A 1 97 ? 19.059 -7.746 -30.081 1.00 88.19 97 LYS A O 1
ATOM 757 N N . GLU A 1 98 ? 20.263 -8.354 -31.864 1.00 85.00 98 GLU A N 1
ATOM 758 C CA . GLU A 1 98 ? 19.205 -8.061 -32.821 1.00 85.00 98 GLU A CA 1
ATOM 759 C C . GLU A 1 98 ? 18.119 -9.140 -32.746 1.00 85.00 98 GLU A C 1
ATOM 761 O O . GLU A 1 98 ? 18.424 -10.321 -32.575 1.00 85.00 98 GLU A O 1
ATOM 766 N N . ILE A 1 99 ? 16.859 -8.714 -32.770 1.00 88.38 9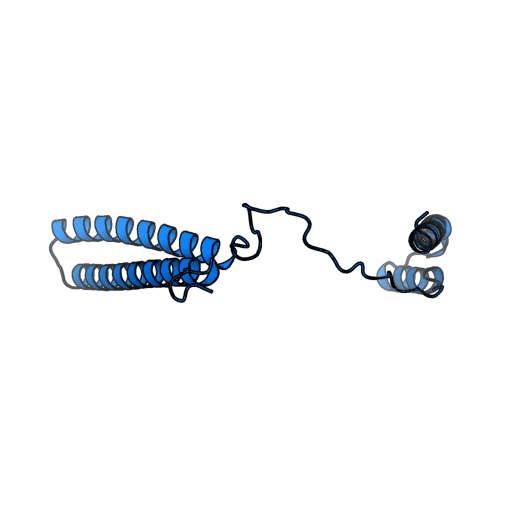9 ILE A N 1
ATOM 767 C CA . ILE A 1 99 ? 15.685 -9.584 -32.717 1.00 88.38 99 ILE A CA 1
ATOM 768 C C . ILE A 1 99 ? 14.683 -8.984 -33.685 1.00 88.38 99 ILE A C 1
ATOM 770 O O . ILE A 1 99 ? 14.365 -7.805 -33.545 1.00 88.38 99 ILE A O 1
ATOM 774 N N . ASP A 1 100 ? 14.207 -9.791 -34.627 1.00 89.56 100 ASP A N 1
ATOM 775 C CA . ASP A 1 100 ? 13.110 -9.420 -35.509 1.00 89.56 100 ASP A CA 1
ATOM 776 C C . ASP A 1 100 ? 11.772 -9.72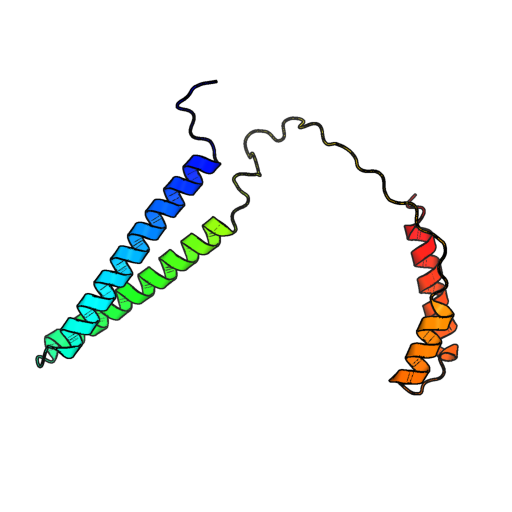0 -34.825 1.00 89.56 100 ASP A C 1
ATOM 778 O O . ASP A 1 100 ? 11.451 -10.873 -34.530 1.00 89.56 100 ASP A O 1
ATOM 782 N N . PHE A 1 101 ? 11.012 -8.665 -34.541 1.00 90.38 101 PHE A N 1
ATOM 783 C CA . PHE A 1 101 ? 9.673 -8.767 -33.968 1.00 90.38 101 PHE A CA 1
ATOM 784 C C . PHE A 1 101 ? 8.571 -8.775 -35.032 1.00 90.38 101 PHE A C 1
ATOM 786 O O . PHE A 1 101 ? 7.430 -9.099 -34.710 1.00 90.38 101 PHE A O 1
ATOM 793 N N . SER A 1 102 ? 8.900 -8.472 -36.290 1.00 90.69 102 SER A N 1
ATOM 794 C CA . SER A 1 102 ? 7.924 -8.315 -37.366 1.00 90.69 102 SER A CA 1
ATOM 795 C C . SER A 1 102 ? 7.1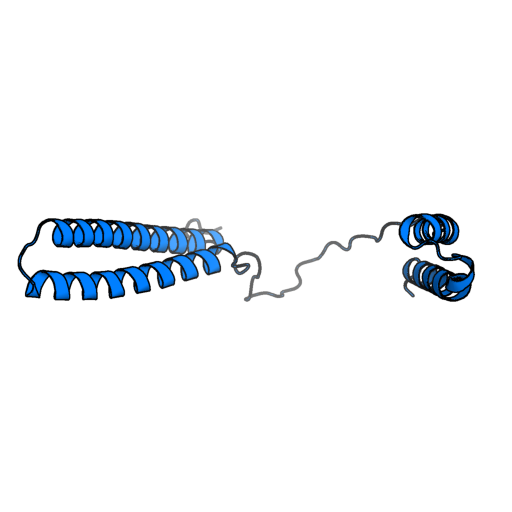59 -9.614 -37.623 1.00 90.69 102 SER A C 1
ATOM 797 O O . SER A 1 102 ? 5.931 -9.627 -37.578 1.00 90.69 102 SER A O 1
ATOM 799 N N . SER A 1 103 ? 7.863 -10.738 -37.799 1.00 91.12 103 SER A N 1
ATOM 800 C CA . SER A 1 103 ? 7.219 -12.043 -38.017 1.00 91.12 103 SER A CA 1
ATOM 801 C C . SER A 1 103 ? 6.350 -12.491 -36.829 1.00 91.12 103 SER A C 1
ATOM 803 O O . SER A 1 103 ? 5.166 -12.736 -37.058 1.00 91.12 103 SER A O 1
ATOM 805 N N . PRO A 1 104 ? 6.842 -12.523 -35.571 1.00 94.81 104 PRO A N 1
ATOM 806 C CA . PRO A 1 104 ? 6.015 -12.911 -34.427 1.00 94.81 104 PRO A CA 1
ATOM 807 C C . PRO A 1 104 ? 4.758 -12.055 -34.238 1.00 94.81 104 PRO A C 1
ATOM 809 O O . PRO A 1 104 ? 3.709 -12.585 -33.880 1.00 94.81 104 PRO A O 1
ATOM 812 N N . PHE A 1 105 ? 4.837 -10.739 -34.471 1.00 94.94 105 PHE A N 1
ATOM 813 C CA . PHE A 1 105 ? 3.666 -9.871 -34.342 1.00 94.94 105 PHE A CA 1
ATOM 814 C C . PHE A 1 105 ? 2.664 -10.070 -35.474 1.00 94.94 105 PHE A C 1
ATOM 816 O O . PHE A 1 105 ? 1.467 -10.089 -35.205 1.00 94.94 105 PHE A O 1
ATOM 823 N N . LYS A 1 106 ? 3.116 -10.266 -36.716 1.00 93.88 106 LYS A N 1
ATOM 824 C CA . LYS A 1 106 ? 2.214 -10.572 -37.837 1.00 93.88 106 LYS A CA 1
ATOM 825 C C . LYS A 1 106 ? 1.473 -11.886 -37.619 1.00 93.88 106 LYS A C 1
ATOM 827 O O . LYS A 1 106 ? 0.265 -11.933 -37.838 1.00 93.88 106 LYS A O 1
ATOM 832 N N . ASP A 1 107 ? 2.177 -12.907 -37.133 1.00 95.06 107 ASP A N 1
ATOM 833 C CA . ASP A 1 107 ? 1.577 -14.198 -36.788 1.00 95.06 107 ASP A CA 1
ATOM 834 C C . ASP A 1 107 ? 0.544 -14.032 -35.661 1.00 95.06 107 ASP A C 1
ATOM 836 O O . ASP A 1 107 ? -0.581 -14.516 -35.773 1.00 95.06 107 ASP A O 1
ATOM 840 N N . PHE A 1 108 ? 0.880 -13.262 -34.620 1.00 95.62 108 PHE A N 1
ATOM 841 C CA . PHE A 1 108 ? -0.021 -12.966 -33.503 1.00 95.62 108 PHE A CA 1
ATOM 842 C C . PHE A 1 108 ? -1.277 -12.191 -33.933 1.00 95.62 108 PHE A C 1
ATOM 844 O O . PHE A 1 108 ? -2.382 -12.503 -33.486 1.00 95.62 108 PHE A O 1
ATOM 851 N N . ILE A 1 109 ? -1.129 -11.186 -34.800 1.00 94.88 109 ILE A N 1
ATOM 852 C CA . ILE A 1 109 ? -2.242 -10.380 -35.319 1.00 94.88 109 ILE A CA 1
ATOM 853 C C . ILE A 1 109 ? -3.193 -11.256 -36.139 1.00 94.88 109 ILE A C 1
ATOM 855 O O . ILE A 1 109 ? -4.409 -11.211 -35.939 1.00 94.88 109 ILE A O 1
ATOM 859 N N . LEU A 1 110 ? -2.639 -12.104 -37.007 1.00 94.25 110 LEU A N 1
ATOM 860 C CA . LEU A 1 110 ? -3.428 -13.030 -37.808 1.00 94.25 110 LEU A CA 1
ATOM 861 C C . LEU A 1 110 ? -4.171 -14.043 -36.927 1.00 94.25 110 LEU A C 1
ATOM 863 O O . LEU A 1 110 ? -5.361 -14.272 -37.131 1.00 94.25 110 LEU A O 1
ATOM 867 N N . GLU A 1 111 ? -3.501 -14.625 -35.931 1.00 96.12 111 GLU A N 1
ATOM 868 C CA . GLU A 1 111 ? -4.086 -15.644 -35.055 1.00 96.12 111 GLU A CA 1
ATOM 869 C C . GLU A 1 111 ? -5.194 -15.084 -34.149 1.00 96.12 111 GLU A C 1
ATOM 871 O O . GLU A 1 111 ? -6.262 -15.686 -34.031 1.00 96.12 111 GLU A O 1
ATOM 876 N N . HIS A 1 112 ? -4.969 -13.929 -33.518 1.00 96.50 112 HIS A N 1
ATOM 877 C CA . HIS A 1 112 ? -5.884 -13.397 -32.503 1.00 96.50 112 HIS A CA 1
ATOM 878 C C . HIS A 1 112 ? -6.957 -12.456 -33.050 1.00 96.50 112 HIS A C 1
ATOM 880 O O . HIS A 1 112 ? -8.047 -12.394 -32.478 1.00 96.50 112 HIS A O 1
ATOM 886 N N . TYR A 1 113 ? -6.664 -11.735 -34.133 1.00 94.88 113 TYR A N 1
ATOM 887 C CA . TYR A 1 113 ? -7.558 -10.714 -34.687 1.00 94.88 113 TYR A CA 1
ATOM 888 C C . TYR A 1 113 ? -8.050 -11.052 -36.095 1.00 94.88 113 TYR A C 1
ATOM 890 O O . TYR A 1 113 ? -8.977 -10.409 -36.576 1.00 94.88 113 TYR A O 1
ATOM 898 N N . SER A 1 114 ? -7.503 -12.098 -36.736 1.00 93.69 114 SER A N 1
ATOM 899 C CA . SER A 1 114 ? -7.831 -12.461 -38.125 1.00 93.69 114 SER A CA 1
ATOM 900 C C . SER A 1 114 ? -7.585 -11.316 -39.117 1.00 93.69 114 SER A C 1
ATOM 902 O O . SER A 1 114 ? -8.247 -11.226 -40.151 1.00 93.69 114 SER A O 1
ATOM 904 N N . GLU A 1 115 ? -6.628 -10.443 -38.799 1.00 93.69 115 GLU A N 1
ATOM 905 C CA . GLU A 1 115 ? -6.225 -9.305 -39.623 1.00 93.69 115 GLU A CA 1
ATOM 906 C C . GLU A 1 115 ? -4.924 -9.609 -40.380 1.00 93.69 115 GLU A C 1
ATOM 908 O O . GLU A 1 115 ? -4.087 -10.395 -39.930 1.00 93.69 115 GLU A O 1
ATOM 913 N N . ASP A 1 116 ? -4.739 -8.983 -41.548 1.00 92.06 116 ASP A N 1
ATOM 914 C CA . ASP A 1 116 ? -3.483 -9.093 -42.294 1.00 92.06 116 ASP A CA 1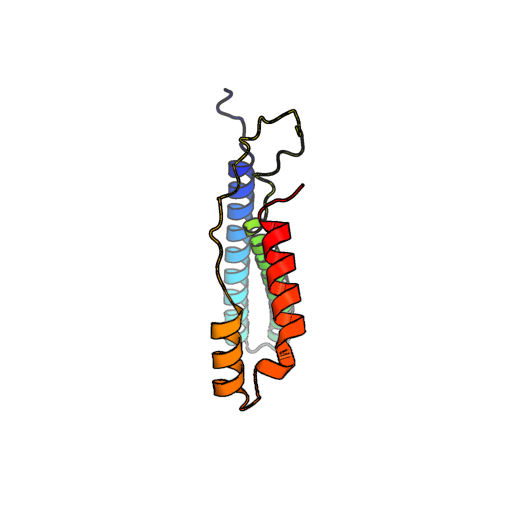
ATOM 915 C C . ASP A 1 116 ? -2.410 -8.221 -41.634 1.00 92.06 116 ASP A C 1
ATOM 917 O O . ASP A 1 116 ? -2.451 -6.988 -41.716 1.00 92.06 116 ASP A O 1
ATOM 921 N N . GLY A 1 117 ? -1.418 -8.874 -41.025 1.00 87.25 117 GLY A N 1
ATOM 922 C CA . GLY A 1 117 ? -0.282 -8.231 -40.368 1.00 87.25 117 GLY A CA 1
ATOM 923 C C . GLY A 1 117 ? 0.553 -7.320 -41.279 1.00 87.25 117 GLY A C 1
ATOM 924 O O . GLY A 1 117 ? 1.308 -6.492 -40.778 1.00 87.25 117 GLY A O 1
ATOM 925 N N . ARG A 1 118 ? 0.405 -7.413 -42.609 1.00 90.12 118 ARG A N 1
ATOM 926 C CA . ARG A 1 118 ? 1.023 -6.469 -43.562 1.00 90.12 118 ARG A CA 1
ATOM 927 C C . ARG A 1 118 ? 0.502 -5.044 -43.424 1.00 90.12 118 ARG A C 1
ATOM 929 O O . ARG A 1 118 ? 1.199 -4.111 -43.804 1.00 90.12 118 ARG A O 1
ATOM 936 N N . SER A 1 119 ? -0.703 -4.876 -42.886 1.00 93.12 119 SER A N 1
ATOM 937 C CA . SER A 1 119 ? -1.291 -3.553 -42.651 1.00 93.12 119 SER A CA 1
ATOM 938 C C . SER A 1 119 ? -0.542 -2.762 -41.577 1.00 93.12 119 SER A C 1
ATOM 940 O O . SER A 1 119 ? -0.707 -1.554 -41.522 1.00 93.12 119 SER A O 1
ATOM 942 N N . PHE A 1 120 ? 0.276 -3.441 -40.762 1.00 93.12 120 PHE A N 1
ATOM 943 C CA . PHE A 1 120 ? 1.018 -2.870 -39.636 1.00 93.12 120 PHE A CA 1
ATOM 944 C C . PHE A 1 120 ? 2.536 -2.819 -39.884 1.00 93.12 120 PHE A C 1
ATOM 946 O O . PHE A 1 120 ? 3.332 -2.757 -38.948 1.00 93.12 120 PHE A O 1
ATOM 953 N N . GLU A 1 121 ? 2.969 -2.958 -41.140 1.00 93.06 121 GLU A N 1
ATOM 954 C CA . GLU A 1 121 ? 4.394 -3.019 -41.489 1.00 93.06 121 GLU A CA 1
ATOM 955 C C . GLU A 1 121 ? 5.137 -1.732 -41.108 1.00 93.06 121 GLU A C 1
ATOM 957 O O . GLU A 1 121 ? 6.273 -1.799 -40.646 1.00 93.06 121 GLU A O 1
ATOM 962 N N . GLU A 1 122 ? 4.491 -0.577 -41.284 1.00 94.62 122 GLU A N 1
ATOM 963 C CA . GLU A 1 122 ? 5.063 0.738 -40.983 1.00 94.62 122 GLU A CA 1
ATOM 964 C C . GLU A 1 122 ? 5.274 0.904 -39.472 1.00 94.62 122 GLU A C 1
ATOM 966 O O . GLU A 1 122 ? 6.377 1.205 -39.023 1.00 94.62 122 GLU A O 1
ATOM 971 N N . GLU A 1 123 ? 4.267 0.572 -38.667 1.00 94.56 123 GLU A N 1
ATOM 972 C CA . GLU A 1 123 ? 4.338 0.640 -37.208 1.00 94.56 123 GLU A CA 1
ATOM 973 C C . GLU A 1 123 ? 5.347 -0.364 -36.632 1.00 94.56 123 GLU A C 1
ATOM 975 O O . GLU A 1 123 ? 6.032 -0.084 -35.643 1.00 94.56 123 GLU A O 1
ATOM 980 N N . LEU A 1 124 ? 5.463 -1.548 -37.245 1.00 93.75 124 LEU A N 1
ATOM 981 C CA . LEU A 1 124 ? 6.474 -2.537 -36.872 1.00 93.75 124 LEU A CA 1
ATOM 982 C C . LEU A 1 124 ? 7.887 -2.072 -37.242 1.00 93.75 124 LEU A C 1
ATOM 984 O O . LEU A 1 124 ? 8.819 -2.338 -36.481 1.00 93.75 124 LEU A O 1
ATOM 988 N N . ALA A 1 125 ? 8.057 -1.365 -38.362 1.00 93.62 125 ALA A N 1
ATOM 989 C CA . ALA A 1 125 ? 9.331 -0.758 -38.733 1.00 93.62 125 ALA A CA 1
ATOM 990 C C . ALA A 1 125 ? 9.735 0.338 -37.733 1.00 93.62 125 ALA A C 1
ATOM 992 O O . ALA A 1 125 ? 10.848 0.294 -37.207 1.00 93.62 125 ALA A O 1
ATOM 993 N N . ASP A 1 126 ? 8.808 1.225 -37.362 1.00 95.44 126 ASP A N 1
ATOM 994 C CA . ASP A 1 126 ? 9.034 2.258 -36.342 1.00 95.44 126 ASP A CA 1
ATOM 995 C C . ASP A 1 126 ? 9.438 1.653 -34.988 1.00 95.44 126 ASP A C 1
ATOM 997 O O . ASP A 1 126 ? 10.361 2.129 -34.317 1.00 95.44 126 ASP A O 1
ATOM 1001 N N . LEU A 1 127 ? 8.782 0.562 -34.576 1.00 93.38 127 LEU A N 1
ATOM 1002 C CA . LEU A 1 127 ? 9.128 -0.167 -33.354 1.00 93.38 127 LEU A CA 1
ATOM 1003 C C . LEU A 1 127 ? 10.552 -0.737 -33.419 1.00 93.38 127 LEU A C 1
ATOM 1005 O O . LEU A 1 127 ? 11.295 -0.691 -32.429 1.00 93.38 127 LEU A O 1
ATOM 1009 N N . MET A 1 128 ? 10.931 -1.293 -34.569 1.00 92.06 128 MET A N 1
ATOM 1010 C CA . MET A 1 128 ? 12.264 -1.843 -34.792 1.00 92.06 128 MET A CA 1
ATOM 1011 C C . MET A 1 128 ? 13.333 -0.746 -34.746 1.00 92.06 128 MET A C 1
ATOM 1013 O O . MET A 1 128 ? 14.346 -0.927 -34.065 1.00 92.06 128 MET A O 1
ATOM 1017 N N . ASP A 1 129 ? 13.084 0.409 -35.359 1.00 92.31 129 ASP A N 1
ATOM 1018 C CA . ASP A 1 129 ? 13.989 1.564 -35.358 1.00 92.31 129 ASP A CA 1
ATOM 1019 C C . ASP A 1 129 ? 14.149 2.182 -33.964 1.00 92.31 129 ASP A C 1
ATOM 1021 O O . ASP A 1 129 ? 15.271 2.445 -33.504 1.00 92.31 129 ASP A O 1
ATOM 1025 N N . LEU A 1 130 ? 13.041 2.338 -33.233 1.00 92.69 130 LEU A N 1
ATOM 1026 C CA . LEU A 1 130 ? 13.059 2.780 -31.841 1.00 92.69 130 LEU A CA 1
ATOM 1027 C C . LEU A 1 130 ? 13.904 1.836 -30.987 1.00 92.69 130 LEU A C 1
ATOM 1029 O O . LEU A 1 130 ? 14.754 2.273 -30.205 1.00 92.69 130 LEU A O 1
ATOM 1033 N N . ARG A 1 131 ? 13.717 0.525 -31.165 1.00 91.25 131 ARG A N 1
ATOM 1034 C CA . ARG A 1 131 ? 14.511 -0.471 -30.457 1.00 91.25 131 ARG A CA 1
ATOM 1035 C C . ARG A 1 131 ? 15.993 -0.318 -30.770 1.00 91.25 131 ARG A C 1
ATOM 1037 O O . ARG A 1 131 ? 16.781 -0.383 -29.830 1.00 91.25 131 ARG A O 1
ATOM 1044 N N . GLN A 1 132 ? 16.388 -0.125 -32.031 1.00 89.31 132 GLN A N 1
ATOM 1045 C CA . GLN A 1 132 ? 17.801 0.078 -32.377 1.00 89.31 132 GLN A CA 1
ATOM 1046 C C . GLN A 1 132 ? 18.374 1.316 -31.685 1.00 89.31 132 GLN A C 1
ATOM 1048 O O . GLN A 1 132 ? 19.450 1.236 -31.094 1.00 89.31 132 GLN A O 1
ATOM 1053 N N . SER A 1 133 ? 17.614 2.409 -31.645 1.00 89.81 133 SER A N 1
ATOM 1054 C CA . SER A 1 133 ? 18.012 3.642 -30.960 1.00 89.81 133 SER A CA 1
ATOM 1055 C C . SER A 1 133 ? 18.223 3.426 -29.453 1.00 89.81 133 SER A C 1
ATOM 1057 O O . SER A 1 133 ? 19.200 3.907 -28.884 1.00 89.81 133 SER A O 1
ATOM 1059 N N . CYS A 1 134 ? 17.385 2.614 -28.797 1.00 89.56 134 CYS A N 1
ATOM 1060 C CA . CYS A 1 134 ? 17.567 2.252 -27.386 1.00 89.56 134 CYS A CA 1
ATOM 1061 C C . CYS A 1 134 ? 18.791 1.354 -27.113 1.00 89.56 134 CYS A C 1
ATOM 1063 O O . CYS A 1 134 ? 19.227 1.271 -25.964 1.00 89.56 134 CYS A O 1
ATOM 1065 N N . ARG A 1 135 ? 19.344 0.658 -28.119 1.00 85.75 135 ARG A N 1
ATOM 1066 C CA . ARG A 1 135 ? 20.558 -0.174 -27.956 1.00 85.75 135 ARG A CA 1
ATOM 1067 C C . ARG A 1 135 ? 21.823 0.665 -27.884 1.00 85.75 135 ARG A C 1
ATOM 1069 O O . ARG A 1 135 ? 22.776 0.263 -27.222 1.00 85.75 135 ARG A O 1
ATOM 1076 N N . THR A 1 136 ? 21.822 1.806 -28.561 1.00 80.50 136 THR A N 1
ATOM 1077 C CA . THR A 1 136 ? 22.930 2.759 -28.597 1.00 80.50 136 THR A CA 1
ATOM 1078 C C . THR A 1 136 ? 22.442 4.113 -28.092 1.00 80.50 136 THR A C 1
ATOM 1080 O O . THR A 1 136 ? 22.303 5.039 -28.892 1.00 80.50 136 THR A O 1
ATOM 1083 N N . PRO A 1 137 ? 22.143 4.239 -26.784 1.00 74.19 137 PRO A N 1
ATOM 1084 C CA . PRO A 1 137 ? 21.799 5.532 -26.216 1.00 74.19 137 PRO A CA 1
ATOM 1085 C C . PRO A 1 137 ? 23.023 6.449 -26.350 1.00 74.19 137 PRO A C 1
ATOM 1087 O O . PRO A 1 137 ? 24.041 6.221 -25.695 1.00 74.19 137 PRO A O 1
ATOM 1090 N N . SER A 1 138 ? 22.939 7.415 -27.267 1.00 59.84 138 SER A N 1
ATOM 1091 C CA . SER A 1 138 ? 23.940 8.467 -27.487 1.00 59.84 138 SER A CA 1
ATOM 1092 C C . SER A 1 138 ? 23.855 9.552 -26.428 1.00 59.84 138 SER A C 1
ATOM 1094 O O . SER A 1 138 ? 22.703 9.952 -26.136 1.00 59.84 138 SER A O 1
#

Organism: NCBI:txid451742

InterPro domains:
  IPR004328 BRO1 domain [PF03097] (88-136)
  IPR004328 BRO1 domain [PS51180] (87-138)
  IPR011072 HR1 rho-binding domain [PF02185] (16-76)
  IPR011072 HR1 rho-binding domain [PS51860] (2-76)
  IPR011072 HR1 rho-binding domain [SM00742] (14-77)
  IPR036274 HR1 repeat superfamily [SSF46585] (2-73)
  IPR038499 BRO1 domain superfamily [G3DSA:1.25.40.280] (80-138)
  IPR047138 Rhophilin-1/2 [PTHR23031] (1-138)

Foldseek 3Di:
DDPPPCQPVNVLVVVLVVLVVVLVVLVVVLVVLVVCCVPDPDVVSNVVSVVVNVVSVVVNVVSVVVNVCSVPDPPSVDPPVDPPCPPDDDDDDDQDDQDQCLVVVQVVCCVPVVDRSVVCVVVSVVVSVVVVCVNDVD

Secondary structure (DSSP, 8-state):
--TT---HHHHHHHHHHHHHHHHHHHHHHHHHHHHHHHH---HHHHHHHHHHHHHHHHHHHHHHHHHHHHHS--TTT--TT--S-----PPPPPP------HHHHHHHHHHHH---GGGGHHHHHHHHHHHHHHHS--